Protein AF-A0A8H6F5V2-F1 (afdb_monomer)

Structure (mmCIF, N/CA/C/O backbone):
data_AF-A0A8H6F5V2-F1
#
_entry.id   AF-A0A8H6F5V2-F1
#
loop_
_atom_site.group_PDB
_atom_site.id
_atom_site.type_symbol
_atom_site.label_atom_id
_atom_site.label_alt_id
_atom_site.label_comp_id
_atom_site.label_asym_id
_atom_site.label_entity_id
_atom_site.label_seq_id
_atom_site.pdbx_PDB_ins_code
_atom_site.Cartn_x
_atom_site.Cartn_y
_atom_site.Cartn_z
_atom_site.occupancy
_atom_site.B_iso_or_equiv
_atom_site.auth_seq_id
_atom_site.auth_comp_id
_atom_site.auth_asym_id
_atom_site.auth_atom_id
_atom_site.pdbx_PDB_model_num
ATOM 1 N N . MET A 1 1 ? 11.337 -7.082 -2.410 1.00 86.06 1 MET A N 1
ATOM 2 C CA . MET A 1 1 ? 10.310 -6.007 -2.318 1.00 86.06 1 MET A CA 1
ATOM 3 C C . MET A 1 1 ? 10.690 -4.801 -1.444 1.00 86.06 1 MET A C 1
ATOM 5 O O . MET A 1 1 ? 10.497 -3.687 -1.903 1.00 86.06 1 MET A O 1
ATOM 9 N N . ALA A 1 2 ? 11.234 -4.962 -0.224 1.00 89.88 2 ALA A N 1
ATOM 10 C CA . ALA A 1 2 ? 11.573 -3.828 0.669 1.00 89.88 2 ALA A CA 1
ATOM 11 C C . ALA A 1 2 ? 12.719 -2.910 0.184 1.00 89.88 2 ALA A C 1
ATOM 13 O O . ALA A 1 2 ? 12.943 -1.829 0.729 1.00 89.88 2 ALA A O 1
ATOM 14 N N . HIS A 1 3 ? 13.451 -3.350 -0.833 1.00 90.44 3 HIS A N 1
ATOM 15 C CA . HIS A 1 3 ? 14.451 -2.574 -1.552 1.00 90.44 3 HIS A CA 1
ATOM 16 C C . HIS A 1 3 ? 14.015 -2.488 -3.020 1.00 90.44 3 HIS A C 1
ATOM 18 O O . HIS A 1 3 ? 13.470 -3.461 -3.547 1.00 90.44 3 HIS A O 1
ATOM 24 N N . GLY A 1 4 ? 14.237 -1.338 -3.662 1.00 91.69 4 GLY A N 1
ATOM 25 C CA . GLY A 1 4 ? 13.823 -1.073 -5.044 1.00 91.69 4 GLY A CA 1
ATOM 26 C C . GLY A 1 4 ? 12.920 0.162 -5.181 1.00 91.69 4 GLY A C 1
ATOM 27 O O . GLY A 1 4 ? 12.676 0.846 -4.185 1.00 91.69 4 GLY A O 1
ATOM 28 N N . PRO A 1 5 ? 12.425 0.455 -6.399 1.00 95.94 5 PRO A N 1
ATOM 29 C CA . PRO A 1 5 ? 11.700 1.694 -6.711 1.00 95.94 5 PRO A CA 1
ATOM 30 C C . PRO A 1 5 ? 10.383 1.891 -5.942 1.00 95.94 5 PRO A C 1
ATOM 32 O O . PRO A 1 5 ? 9.956 3.027 -5.791 1.00 95.94 5 PRO A O 1
ATOM 35 N N . CYS A 1 6 ? 9.781 0.817 -5.424 1.00 96.44 6 CYS A N 1
ATOM 36 C CA . CYS A 1 6 ? 8.571 0.827 -4.588 1.00 96.44 6 CYS A CA 1
ATOM 37 C C . CYS A 1 6 ? 8.821 0.361 -3.144 1.00 96.44 6 CYS A C 1
ATOM 39 O O . CYS A 1 6 ? 7.908 -0.104 -2.455 1.00 96.44 6 CYS A O 1
ATOM 41 N N . GLY A 1 7 ? 10.083 0.376 -2.699 1.00 95.56 7 GLY A N 1
ATOM 42 C CA . GLY A 1 7 ? 10.465 -0.140 -1.385 1.00 95.56 7 GLY A CA 1
ATOM 43 C C . GLY A 1 7 ? 9.855 0.649 -0.226 1.00 95.56 7 GLY A C 1
ATOM 44 O O . GLY A 1 7 ? 9.559 0.066 0.814 1.00 95.56 7 GLY A O 1
ATOM 45 N N . GLU A 1 8 ? 9.629 1.950 -0.404 1.00 97.94 8 GLU A N 1
ATOM 46 C CA . GLU A 1 8 ? 9.026 2.803 0.625 1.00 97.94 8 GLU A CA 1
ATOM 47 C C . GLU A 1 8 ? 7.528 2.519 0.778 1.00 97.94 8 GLU A C 1
ATOM 49 O O . GLU A 1 8 ? 7.067 2.271 1.892 1.00 97.94 8 GLU A O 1
ATOM 54 N N . GLU A 1 9 ? 6.782 2.409 -0.325 1.00 96.69 9 GLU A N 1
ATOM 55 C CA . GLU A 1 9 ? 5.370 2.016 -0.306 1.00 96.69 9 GLU A CA 1
ATOM 56 C C . GLU A 1 9 ? 5.186 0.623 0.306 1.00 96.69 9 GLU A C 1
ATOM 58 O O . GLU A 1 9 ? 4.252 0.402 1.082 1.00 96.69 9 GLU A O 1
ATOM 63 N N . PHE A 1 10 ? 6.104 -0.304 0.009 1.00 95.94 10 PHE A N 1
ATOM 64 C CA . PHE A 1 10 ? 6.113 -1.630 0.621 1.00 95.94 10 PHE A CA 1
ATOM 65 C C . PHE A 1 10 ? 6.324 -1.565 2.134 1.00 95.94 10 PHE A C 1
ATOM 67 O O . PHE A 1 10 ? 5.550 -2.156 2.888 1.00 95.94 10 PHE A O 1
ATOM 74 N N . LYS A 1 11 ? 7.349 -0.843 2.604 1.00 97.25 11 LYS A N 1
ATOM 75 C CA . LYS A 1 11 ? 7.623 -0.709 4.043 1.00 97.25 11 LYS A CA 1
ATOM 76 C C . LYS A 1 11 ? 6.457 -0.058 4.772 1.00 97.25 11 LYS A C 1
ATOM 78 O O . LYS A 1 11 ? 6.108 -0.505 5.863 1.00 97.25 11 LYS A O 1
ATOM 83 N N . GLU A 1 12 ? 5.846 0.971 4.194 1.00 97.50 12 GLU A N 1
ATOM 84 C CA . GLU A 1 12 ? 4.686 1.628 4.792 1.00 97.50 12 GLU A CA 1
ATOM 85 C C . GLU A 1 12 ? 3.489 0.688 4.927 1.00 97.50 12 GLU A C 1
ATOM 87 O O . GLU A 1 12 ? 2.886 0.614 5.998 1.00 97.50 12 GLU A O 1
ATOM 92 N N . ALA A 1 13 ? 3.137 -0.032 3.860 1.00 96.62 13 ALA A N 1
ATOM 93 C CA . ALA A 1 13 ? 2.025 -0.976 3.885 1.00 96.62 13 ALA A CA 1
ATOM 94 C C . ALA A 1 13 ? 2.291 -2.132 4.859 1.00 96.62 13 ALA A C 1
ATOM 96 O O . ALA A 1 13 ? 1.449 -2.445 5.702 1.00 96.62 13 ALA A O 1
ATOM 97 N N . PHE A 1 14 ? 3.488 -2.717 4.799 1.00 96.19 14 PHE A N 1
ATOM 98 C CA . PHE A 1 14 ? 3.853 -3.866 5.618 1.00 96.19 14 PHE A CA 1
ATOM 99 C C . PHE A 1 14 ? 3.987 -3.510 7.102 1.00 96.19 14 PHE A C 1
ATOM 101 O O . PHE A 1 14 ? 3.491 -4.242 7.953 1.00 96.19 14 PHE A O 1
ATOM 108 N N . SER A 1 15 ? 4.597 -2.368 7.434 1.00 96.94 15 SER A N 1
ATOM 109 C CA . SER A 1 15 ? 4.667 -1.908 8.827 1.00 96.94 15 SER A CA 1
ATOM 110 C C . SER A 1 15 ? 3.282 -1.602 9.391 1.00 96.94 15 SER A C 1
ATOM 112 O O . SER A 1 15 ? 2.996 -2.014 10.512 1.00 96.94 15 SER A O 1
ATOM 114 N N . CYS A 1 16 ? 2.398 -0.972 8.609 1.00 97.12 16 CYS A N 1
ATOM 115 C CA . CYS A 1 16 ? 1.007 -0.777 9.010 1.00 97.12 16 CYS A CA 1
ATOM 116 C C . CYS A 1 16 ? 0.339 -2.115 9.344 1.00 97.12 16 CYS A C 1
ATOM 118 O O . CYS A 1 16 ? -0.220 -2.266 10.423 1.00 97.12 16 CYS A O 1
ATOM 120 N N . PHE A 1 17 ? 0.460 -3.113 8.464 1.00 96.19 17 PHE A N 1
ATOM 121 C CA . PHE A 1 17 ? -0.117 -4.436 8.697 1.00 96.19 17 PHE A CA 1
ATOM 122 C C . PHE A 1 17 ? 0.435 -5.121 9.955 1.00 96.19 17 PHE A C 1
ATOM 124 O O . PHE A 1 17 ? -0.339 -5.628 10.766 1.00 96.19 17 PHE A O 1
ATOM 131 N N . VAL A 1 18 ? 1.759 -5.107 10.152 1.00 96.50 18 VAL A N 1
ATOM 132 C CA . VAL A 1 18 ? 2.408 -5.718 11.327 1.00 96.50 18 VAL A CA 1
ATOM 133 C C . VAL A 1 18 ? 1.906 -5.093 12.631 1.00 96.50 18 VAL A C 1
ATOM 135 O O . VAL A 1 18 ? 1.667 -5.818 13.599 1.00 96.50 18 VAL A O 1
ATOM 138 N N . PHE A 1 19 ? 1.710 -3.773 12.652 1.00 95.69 19 PHE A N 1
ATOM 139 C CA . PHE A 1 19 ? 1.246 -3.040 13.832 1.00 95.69 19 PHE A CA 1
ATOM 140 C C . PHE A 1 19 ? -0.277 -2.897 13.931 1.00 95.69 19 PHE A C 1
ATOM 142 O O . PHE A 1 19 ? -0.764 -2.366 14.924 1.00 95.69 19 PHE A O 1
ATOM 149 N N . SER A 1 20 ? -1.036 -3.376 12.945 1.00 93.62 20 SER A N 1
ATOM 150 C CA . SER A 1 20 ? -2.491 -3.290 12.963 1.00 93.62 20 SER A CA 1
ATOM 151 C C . SER A 1 20 ? -3.074 -4.183 14.062 1.00 93.62 20 SER A C 1
ATOM 153 O O . SER A 1 20 ? -2.810 -5.389 14.131 1.00 93.62 20 SER A O 1
ATOM 155 N N . GLU A 1 21 ? -3.877 -3.578 14.931 1.00 92.38 21 GLU A N 1
ATOM 156 C CA . GLU A 1 21 ? -4.615 -4.251 16.008 1.00 92.38 21 GLU A CA 1
ATOM 157 C C . GLU A 1 21 ? -6.084 -4.495 15.637 1.00 92.38 21 GLU A C 1
ATOM 159 O O . GLU A 1 21 ? -6.862 -4.970 16.461 1.00 92.38 21 GLU A O 1
ATOM 164 N N . THR A 1 22 ? -6.480 -4.161 14.406 1.00 87.06 22 THR A N 1
ATOM 165 C CA . THR A 1 22 ? -7.841 -4.399 13.930 1.00 87.06 22 THR A CA 1
ATOM 166 C C . THR A 1 22 ? -8.072 -5.891 13.693 1.00 87.06 22 THR A C 1
ATOM 168 O O . THR A 1 22 ? -7.148 -6.646 13.387 1.00 87.06 22 THR A O 1
ATOM 171 N N . GLU A 1 23 ? -9.318 -6.327 13.866 1.00 87.75 23 GLU A N 1
ATOM 172 C CA . GLU A 1 23 ? -9.763 -7.666 13.498 1.00 87.75 23 GLU A CA 1
ATOM 173 C C . GLU A 1 23 ? -10.732 -7.511 12.318 1.00 87.75 23 GLU A C 1
ATOM 175 O O . GLU A 1 23 ? -11.813 -6.959 12.513 1.00 87.75 23 GLU A O 1
ATOM 180 N N . PRO A 1 24 ? -10.339 -7.903 11.094 1.00 87.19 24 PRO A N 1
ATOM 181 C CA . PRO A 1 24 ? -9.069 -8.540 10.736 1.00 87.19 24 PRO A CA 1
ATOM 182 C C . PRO A 1 24 ? -7.902 -7.556 10.595 1.00 87.19 24 PRO A C 1
ATOM 184 O O . PRO A 1 24 ? -8.078 -6.388 10.240 1.00 87.19 24 PRO A O 1
ATOM 187 N N . LYS A 1 25 ? -6.687 -8.076 10.797 1.00 88.94 25 LYS A N 1
ATOM 188 C CA . LYS A 1 25 ? -5.456 -7.289 10.704 1.00 88.94 25 LYS A CA 1
ATOM 189 C C . LYS A 1 25 ? -5.328 -6.614 9.346 1.00 88.94 25 LYS A C 1
ATOM 191 O O . LYS A 1 25 ? -5.439 -7.253 8.302 1.00 88.94 25 LYS A O 1
ATOM 196 N N . GLY A 1 26 ? -5.003 -5.329 9.373 1.00 90.44 26 GLY A N 1
ATOM 197 C CA . GLY A 1 26 ? -4.681 -4.548 8.186 1.00 90.44 26 GLY A CA 1
ATOM 198 C C . GLY A 1 26 ? -5.880 -4.020 7.412 1.00 90.44 26 GLY A C 1
ATOM 199 O O . GLY A 1 26 ? -5.666 -3.394 6.371 1.00 90.44 26 GLY A O 1
ATOM 200 N N . ILE A 1 27 ? -7.114 -4.189 7.901 1.00 91.94 27 ILE A N 1
ATOM 201 C CA . ILE A 1 27 ? -8.287 -3.558 7.270 1.00 91.94 27 ILE A CA 1
ATOM 202 C C . ILE A 1 27 ? -8.205 -2.022 7.314 1.00 91.94 27 ILE A C 1
ATOM 204 O O . ILE A 1 27 ? -8.723 -1.328 6.444 1.00 91.94 27 ILE A O 1
ATOM 208 N N . ASP A 1 28 ? -7.473 -1.471 8.278 1.00 94.06 28 ASP A N 1
ATOM 209 C CA . ASP A 1 28 ? -7.129 -0.052 8.374 1.00 94.06 28 ASP A CA 1
ATOM 210 C C . ASP A 1 28 ? -5.967 0.369 7.452 1.00 94.06 28 ASP A C 1
ATOM 212 O O . ASP A 1 28 ? -5.744 1.560 7.234 1.00 94.06 28 ASP A O 1
ATOM 216 N N . CYS A 1 29 ? -5.255 -0.589 6.856 1.00 95.19 29 CYS A N 1
ATOM 217 C CA . CYS A 1 29 ? -4.063 -0.367 6.034 1.00 95.19 29 CYS A CA 1
ATOM 218 C C . CYS A 1 29 ? -4.324 -0.464 4.523 1.00 95.19 29 CYS A C 1
ATOM 220 O O . CYS A 1 29 ? -3.388 -0.286 3.738 1.00 95.19 29 CYS A O 1
ATOM 222 N N . ILE A 1 30 ? -5.566 -0.723 4.093 1.00 93.12 30 ILE A N 1
ATOM 223 C CA . ILE A 1 30 ? -5.925 -0.986 2.686 1.00 93.12 30 ILE A CA 1
ATOM 224 C C . ILE A 1 30 ? -5.384 0.092 1.748 1.00 93.12 30 ILE A C 1
ATOM 226 O O . ILE A 1 30 ? -4.787 -0.227 0.721 1.00 93.12 30 ILE A O 1
ATOM 230 N N . LYS A 1 31 ? -5.467 1.370 2.138 1.00 94.94 31 LYS A N 1
ATOM 231 C CA . LYS A 1 31 ? -4.968 2.454 1.288 1.00 94.94 31 LYS A CA 1
ATOM 232 C C . LYS A 1 31 ? -3.460 2.375 1.025 1.00 94.94 31 LYS A C 1
ATOM 234 O O . LYS A 1 31 ? -2.997 2.714 -0.063 1.00 94.94 31 LYS A O 1
ATOM 239 N N . LYS A 1 32 ? -2.681 1.909 2.003 1.00 95.69 32 LYS A N 1
ATOM 240 C CA . LYS A 1 32 ? -1.231 1.731 1.853 1.00 95.69 32 LYS A CA 1
ATOM 241 C C . LYS A 1 32 ? -0.919 0.562 0.921 1.00 95.69 32 LYS A C 1
ATOM 243 O O . LYS A 1 32 ? -0.057 0.696 0.055 1.00 95.69 32 LYS A O 1
ATOM 248 N N . PHE A 1 33 ? -1.669 -0.534 1.026 1.00 94.56 33 PHE A N 1
ATOM 249 C CA . PHE A 1 33 ? -1.560 -1.658 0.093 1.00 94.56 33 PHE A CA 1
ATOM 250 C C . PHE A 1 33 ? -1.948 -1.273 -1.343 1.00 94.56 33 PHE A C 1
ATOM 252 O O . PHE A 1 33 ? -1.250 -1.657 -2.283 1.00 94.56 33 PHE A O 1
ATOM 259 N N . GLU A 1 34 ? -2.990 -0.457 -1.534 1.00 93.75 34 GLU A N 1
ATOM 260 C CA . GLU A 1 34 ? -3.343 0.092 -2.852 1.00 93.75 34 GLU A CA 1
ATOM 261 C C . GLU A 1 34 ? -2.205 0.922 -3.455 1.00 93.75 34 GLU A C 1
ATOM 263 O O . GLU A 1 34 ? -1.893 0.775 -4.640 1.00 93.75 34 GLU A O 1
ATOM 268 N N . ASN A 1 35 ? -1.569 1.782 -2.653 1.00 95.81 35 ASN A N 1
ATOM 269 C CA . ASN A 1 35 ? -0.448 2.610 -3.100 1.00 95.81 35 ASN A CA 1
ATOM 270 C C . ASN A 1 35 ? 0.751 1.746 -3.511 1.00 95.81 35 ASN A C 1
ATOM 272 O O . ASN A 1 35 ? 1.333 1.971 -4.574 1.00 95.81 35 ASN A O 1
ATOM 276 N N . MET A 1 36 ? 1.067 0.717 -2.723 1.00 94.50 36 MET A N 1
ATOM 277 C CA . MET A 1 36 ? 2.105 -0.263 -3.044 1.00 94.50 36 MET A CA 1
ATOM 278 C C . MET A 1 36 ? 1.802 -0.998 -4.359 1.00 94.50 36 MET A C 1
ATOM 280 O O . MET A 1 36 ? 2.639 -0.993 -5.263 1.00 94.50 36 MET A O 1
ATOM 284 N N . ARG A 1 37 ? 0.587 -1.547 -4.535 1.00 91.94 37 ARG A N 1
ATOM 285 C CA . ARG A 1 37 ? 0.175 -2.223 -5.786 1.00 91.94 37 ARG A CA 1
ATOM 286 C C . ARG A 1 37 ? 0.217 -1.266 -6.981 1.00 91.94 37 ARG A C 1
ATOM 288 O O . ARG A 1 37 ? 0.672 -1.638 -8.062 1.00 91.94 37 ARG A O 1
ATOM 295 N N . SER A 1 38 ? -0.215 -0.022 -6.790 1.00 93.19 38 SER A N 1
ATOM 296 C CA . SER A 1 38 ? -0.149 1.028 -7.816 1.00 93.19 38 SER A CA 1
ATOM 297 C C . SER A 1 38 ? 1.289 1.411 -8.165 1.00 93.19 38 SER A C 1
ATOM 299 O O . SER A 1 38 ? 1.568 1.792 -9.300 1.00 93.19 38 SER A O 1
ATOM 301 N N . CYS A 1 39 ? 2.221 1.312 -7.216 1.00 94.62 39 CYS A N 1
ATOM 302 C CA . CYS A 1 39 ? 3.640 1.472 -7.491 1.00 94.62 39 CYS A CA 1
ATOM 303 C C . CYS A 1 39 ? 4.179 0.305 -8.326 1.00 94.62 39 CYS A C 1
ATOM 305 O O . CYS A 1 39 ? 4.765 0.551 -9.377 1.00 94.62 39 CYS A O 1
ATOM 307 N N . PHE A 1 40 ? 3.901 -0.949 -7.957 1.00 91.44 40 PHE A N 1
ATOM 308 C CA . PHE A 1 40 ? 4.366 -2.111 -8.729 1.00 91.44 40 PHE A CA 1
ATOM 309 C C . PHE A 1 40 ? 3.893 -2.082 -10.188 1.00 91.44 40 PHE A C 1
ATOM 311 O O . PHE A 1 40 ? 4.688 -2.328 -11.091 1.00 91.44 40 PHE A O 1
ATOM 318 N N . LYS A 1 41 ? 2.644 -1.662 -10.441 1.00 89.56 41 LYS A N 1
ATOM 319 C CA . LYS A 1 41 ? 2.109 -1.480 -11.805 1.00 89.56 41 LYS A CA 1
ATOM 320 C C . LYS A 1 41 ? 2.892 -0.462 -12.651 1.00 89.56 41 LYS A C 1
ATOM 322 O O . LYS A 1 41 ? 2.861 -0.555 -13.873 1.00 89.56 41 LYS A O 1
ATOM 327 N N . ARG A 1 42 ? 3.581 0.505 -12.032 1.00 92.75 42 ARG A N 1
ATOM 328 C CA . ARG A 1 42 ? 4.421 1.497 -12.733 1.00 92.75 42 ARG A CA 1
ATOM 329 C C . ARG A 1 42 ? 5.806 0.958 -13.102 1.00 92.75 42 ARG A C 1
ATOM 331 O O . ARG A 1 42 ? 6.434 1.520 -13.994 1.00 92.75 42 ARG A O 1
ATOM 338 N N . TYR A 1 43 ? 6.267 -0.114 -12.455 1.00 91.44 43 TYR A N 1
ATOM 339 C CA . TYR A 1 43 ? 7.594 -0.704 -12.666 1.00 91.44 43 TYR A CA 1
ATOM 340 C C . TYR A 1 43 ? 7.505 -2.208 -12.984 1.00 91.44 43 TYR A C 1
ATOM 342 O O . TYR A 1 43 ? 8.088 -3.017 -12.259 1.00 91.44 43 TYR A O 1
ATOM 350 N N . PRO A 1 44 ? 6.790 -2.606 -14.055 1.00 86.44 44 PRO A N 1
ATOM 351 C CA . PRO A 1 44 ? 6.602 -4.016 -14.389 1.00 86.44 44 PRO A CA 1
ATOM 352 C C . PRO A 1 44 ? 7.939 -4.738 -14.594 1.00 86.44 44 PRO A C 1
ATOM 354 O O . PRO A 1 44 ? 8.128 -5.801 -14.031 1.00 86.44 44 PRO A O 1
ATOM 357 N N . GLU A 1 45 ? 8.920 -4.126 -15.258 1.00 87.75 45 GLU A N 1
ATOM 358 C CA . GLU A 1 45 ? 10.249 -4.727 -15.486 1.00 87.75 45 GLU A CA 1
ATOM 359 C C . GLU A 1 45 ? 11.019 -5.079 -14.195 1.00 87.75 45 GLU A C 1
ATOM 361 O O . GLU A 1 45 ? 11.932 -5.892 -14.221 1.00 87.75 45 GLU A O 1
ATOM 366 N N . HIS A 1 46 ? 10.684 -4.457 -13.058 1.00 87.31 46 HIS A N 1
ATOM 367 C CA . HIS A 1 46 ? 11.345 -4.719 -11.773 1.00 87.31 46 HIS A CA 1
ATOM 368 C C . HIS A 1 46 ? 10.615 -5.736 -10.900 1.00 87.31 46 HIS A C 1
ATOM 370 O O . HIS A 1 46 ? 11.218 -6.299 -9.990 1.00 87.31 46 HIS A O 1
ATOM 376 N N . TYR A 1 47 ? 9.313 -5.904 -11.118 1.00 85.62 47 TYR A N 1
ATOM 377 C CA . TYR A 1 47 ? 8.448 -6.675 -10.229 1.00 85.62 47 TYR A CA 1
ATOM 378 C C . TYR A 1 47 ? 7.706 -7.797 -10.946 1.00 85.62 47 TYR A C 1
ATOM 380 O O .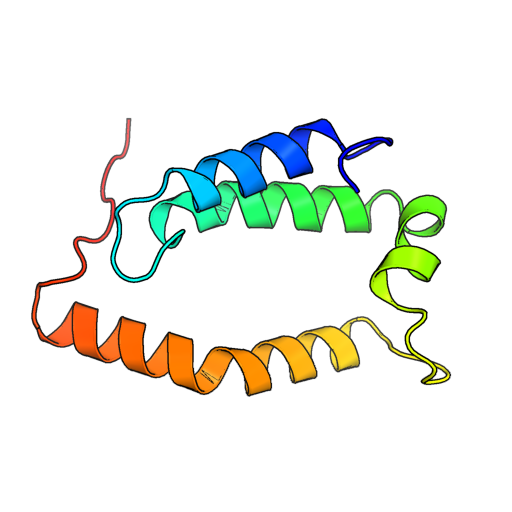 TYR A 1 47 ? 7.024 -8.563 -10.283 1.00 85.62 47 TYR A O 1
ATOM 388 N N . LYS A 1 48 ? 7.808 -7.907 -12.274 1.00 75.19 48 LYS A N 1
ATOM 389 C CA . LYS A 1 48 ? 7.131 -8.951 -13.042 1.00 75.19 48 LYS A CA 1
ATOM 390 C C . LYS A 1 48 ? 7.673 -10.334 -12.683 1.00 75.19 48 LYS A C 1
ATOM 392 O O . LYS A 1 48 ? 6.889 -11.217 -12.383 1.00 75.19 48 LYS A O 1
ATOM 397 N N . ASP A 1 49 ? 8.982 -10.501 -12.600 1.00 70.56 49 ASP A N 1
ATOM 398 C CA . ASP A 1 49 ? 9.535 -11.814 -12.257 1.00 70.56 49 ASP A CA 1
ATOM 399 C C . ASP A 1 49 ? 9.268 -12.125 -10.767 1.00 70.56 49 ASP A C 1
ATOM 401 O O . ASP A 1 49 ? 8.697 -13.143 -10.417 1.00 70.56 49 ASP A O 1
ATOM 405 N N . GLU A 1 50 ? 9.492 -11.170 -9.862 1.00 67.06 50 GLU A N 1
ATOM 406 C CA . GLU A 1 50 ? 9.261 -11.368 -8.416 1.00 67.06 50 GLU A CA 1
ATOM 407 C C . GLU A 1 50 ? 7.782 -11.544 -8.002 1.00 67.06 50 GLU A C 1
ATOM 409 O O . GLU A 1 50 ? 7.511 -12.017 -6.899 1.00 67.06 50 GLU A O 1
ATOM 414 N N . LEU A 1 51 ? 6.818 -11.110 -8.825 1.00 66.81 51 LEU A N 1
ATOM 415 C CA . LEU A 1 51 ? 5.380 -11.249 -8.543 1.00 66.81 51 LEU A CA 1
ATOM 416 C C . LEU A 1 51 ? 4.698 -12.353 -9.360 1.00 66.81 51 LEU A C 1
ATOM 418 O O . LEU A 1 51 ? 3.606 -12.762 -8.972 1.00 66.81 51 LEU A O 1
ATOM 422 N N . TYR A 1 52 ? 5.286 -12.786 -10.479 1.00 62.41 52 TYR A N 1
ATOM 423 C CA . TYR A 1 52 ? 4.635 -13.679 -11.445 1.00 62.41 52 TYR A CA 1
ATOM 424 C C . TYR A 1 52 ? 5.490 -14.910 -11.841 1.00 62.41 52 TYR A C 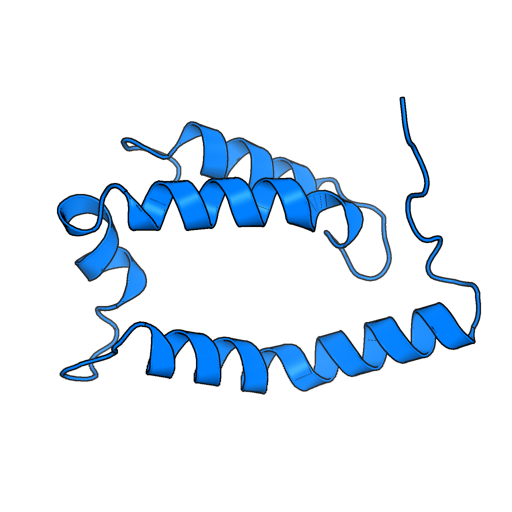1
ATOM 426 O O . TYR A 1 52 ? 5.040 -15.683 -12.678 1.00 62.41 52 TYR A O 1
ATOM 434 N N . ASP A 1 53 ? 6.679 -15.133 -11.257 1.00 52.78 53 ASP A N 1
ATOM 435 C CA . ASP A 1 53 ? 7.587 -16.267 -11.567 1.00 52.78 53 ASP A CA 1
ATOM 436 C C . ASP A 1 53 ? 7.342 -17.535 -10.718 1.00 52.78 53 ASP A C 1
ATOM 438 O O . ASP A 1 53 ? 8.281 -18.231 -10.338 1.00 52.78 53 ASP A O 1
ATOM 442 N N . ASP A 1 54 ? 6.086 -17.873 -10.405 1.00 53.97 54 ASP A N 1
ATOM 443 C CA . ASP A 1 54 ? 5.760 -19.204 -9.860 1.00 53.97 54 ASP A CA 1
ATOM 444 C C . ASP A 1 54 ? 5.236 -20.111 -10.982 1.00 53.97 54 ASP A C 1
ATOM 446 O O . ASP A 1 54 ? 4.055 -20.425 -11.058 1.00 53.97 54 ASP A O 1
ATOM 450 N N . GLY A 1 55 ? 6.122 -20.476 -11.916 1.00 48.06 55 GLY A N 1
ATOM 451 C CA . GLY A 1 55 ? 6.000 -21.667 -12.772 1.00 48.06 55 GLY A CA 1
ATOM 452 C C . GLY A 1 55 ? 4.816 -21.786 -13.746 1.00 48.06 55 GLY A C 1
ATOM 453 O O . GLY A 1 55 ? 4.767 -22.772 -14.483 1.00 48.06 55 GLY A O 1
ATOM 454 N N . GLU A 1 56 ? 3.891 -20.832 -13.799 1.00 48.03 56 GLU A N 1
ATOM 455 C CA . GLU A 1 56 ? 2.796 -20.810 -14.770 1.00 48.03 56 GLU A CA 1
ATOM 456 C C . GLU A 1 56 ? 3.121 -19.824 -15.895 1.00 48.03 56 GLU A C 1
ATOM 458 O O . GLU A 1 56 ? 3.108 -18.603 -15.719 1.00 48.03 56 GLU A O 1
ATOM 463 N N . GLU A 1 57 ? 3.433 -20.375 -17.074 1.00 48.12 57 GLU A N 1
ATOM 464 C CA . GLU A 1 57 ? 3.453 -19.614 -18.321 1.00 48.12 57 GLU A CA 1
ATOM 465 C C . GLU A 1 57 ? 2.178 -18.756 -18.396 1.00 48.12 57 GLU A C 1
ATOM 467 O O . GLU A 1 57 ? 1.067 -19.279 -18.357 1.00 48.12 57 GLU A O 1
ATOM 472 N N . GLU A 1 58 ? 2.352 -17.435 -18.505 1.00 51.28 58 GLU A N 1
ATOM 473 C CA . GLU A 1 58 ? 1.272 -16.460 -18.704 1.00 51.28 58 GLU A CA 1
ATOM 474 C C . GLU A 1 58 ? 0.341 -16.212 -17.492 1.00 51.28 58 GLU A C 1
ATOM 476 O O . GLU A 1 58 ? -0.873 -16.054 -17.657 1.00 51.28 58 GLU A O 1
ATOM 481 N N . ALA A 1 59 ? 0.874 -16.053 -16.272 1.00 54.00 59 ALA A N 1
ATOM 482 C CA . ALA A 1 59 ? 0.122 -15.409 -15.186 1.00 54.00 59 ALA A CA 1
ATOM 483 C C . ALA A 1 59 ? -0.156 -13.926 -15.525 1.00 54.00 59 ALA A C 1
ATOM 485 O O . ALA A 1 59 ? 0.562 -12.998 -15.150 1.00 54.00 59 ALA A O 1
ATOM 486 N N . SER A 1 60 ? -1.217 -13.691 -16.295 1.00 62.34 60 SER A N 1
ATOM 487 C CA . SER A 1 60 ? -1.752 -12.359 -16.565 1.00 62.34 60 SER A CA 1
ATOM 488 C C . SER A 1 60 ? -2.265 -11.737 -15.262 1.00 62.34 60 SER A C 1
ATOM 490 O O . SER A 1 60 ? -2.644 -12.447 -14.332 1.00 62.34 60 SER A O 1
ATO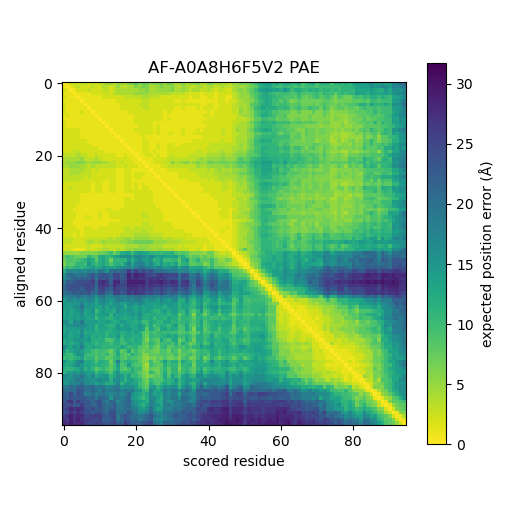M 492 N N . THR A 1 61 ? -2.343 -10.402 -15.181 1.00 63.06 61 THR A N 1
ATOM 493 C CA . THR A 1 61 ? -2.909 -9.712 -14.002 1.00 63.06 61 THR A CA 1
ATOM 494 C C . THR A 1 61 ? -4.286 -10.262 -13.601 1.00 63.06 61 THR A C 1
ATOM 496 O O . THR A 1 61 ? -4.582 -10.293 -12.413 1.00 63.06 61 THR A O 1
ATOM 499 N N . GLU A 1 62 ? -5.087 -10.7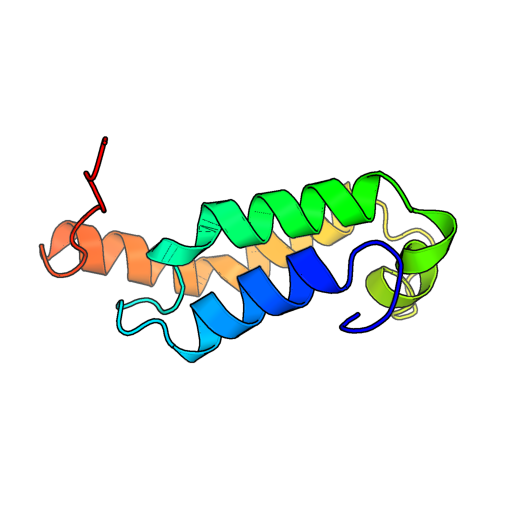48 -14.558 1.00 66.38 62 GLU A N 1
ATOM 500 C CA . GLU A 1 62 ? -6.3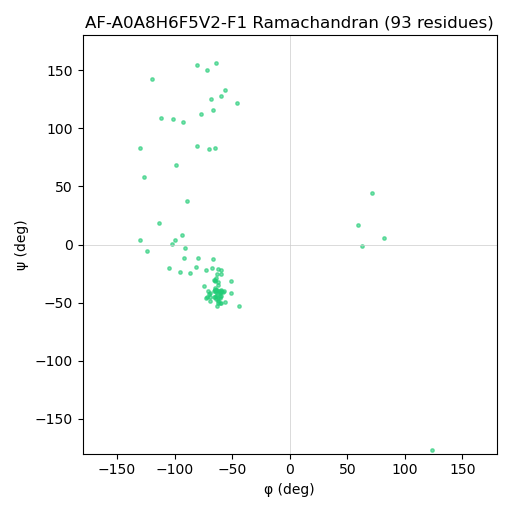74 -11.415 -14.303 1.00 66.38 62 GLU A CA 1
ATOM 501 C C . GLU A 1 62 ? -6.251 -12.726 -13.514 1.00 66.38 62 GLU A C 1
ATOM 503 O O . GLU A 1 62 ? -7.060 -12.968 -12.625 1.00 66.38 62 GLU A O 1
ATOM 508 N N . VAL A 1 63 ? -5.232 -13.548 -13.784 1.00 69.06 63 VAL A N 1
ATOM 509 C CA . VAL A 1 63 ? -5.019 -14.828 -13.087 1.00 69.06 63 VAL A CA 1
ATOM 510 C C . VAL A 1 63 ? -4.613 -14.572 -11.638 1.00 69.06 63 VAL A C 1
ATOM 512 O O . VAL A 1 63 ? -5.196 -15.140 -10.719 1.00 69.06 63 VAL A O 1
ATOM 515 N N . VAL A 1 64 ? -3.687 -13.635 -11.411 1.00 69.56 64 VAL A N 1
ATOM 516 C CA . VAL A 1 64 ? -3.284 -13.241 -10.051 1.00 69.56 64 VAL A CA 1
ATOM 517 C C . VAL A 1 64 ? -4.453 -12.623 -9.288 1.00 69.56 64 VAL A C 1
ATOM 519 O O . VAL A 1 64 ? -4.625 -12.882 -8.101 1.00 69.56 64 VAL A O 1
ATOM 522 N N . GLU A 1 65 ? -5.283 -11.822 -9.954 1.00 70.06 65 GLU A N 1
ATOM 523 C CA . GLU A 1 65 ? -6.468 -11.242 -9.325 1.00 70.06 65 GLU A CA 1
ATOM 524 C C . GLU A 1 65 ? -7.495 -12.318 -8.945 1.00 70.06 65 GLU A C 1
ATOM 526 O O . GLU A 1 65 ? -8.017 -12.271 -7.831 1.00 70.06 65 GLU A O 1
ATOM 531 N N . HIS A 1 66 ? -7.706 -13.328 -9.798 1.00 75.44 66 HIS A N 1
ATOM 532 C CA . HIS A 1 66 ? -8.564 -14.481 -9.506 1.00 75.44 66 HIS A CA 1
ATOM 533 C C . HIS A 1 66 ? -8.058 -15.302 -8.311 1.00 75.44 66 HIS A C 1
ATOM 535 O O . HIS A 1 66 ? -8.825 -15.583 -7.394 1.00 75.44 66 HIS A O 1
ATOM 541 N N . VAL A 1 67 ? -6.760 -15.619 -8.260 1.00 77.00 67 VAL A N 1
ATOM 542 C CA . VAL A 1 67 ? -6.161 -16.380 -7.146 1.00 77.00 67 VAL A CA 1
ATOM 543 C C . VAL A 1 67 ? -6.231 -15.597 -5.831 1.00 77.00 67 VAL A C 1
ATOM 545 O O . VAL A 1 67 ? -6.522 -16.164 -4.776 1.00 77.00 67 VAL A O 1
ATOM 548 N N . VAL A 1 68 ? -6.010 -14.279 -5.864 1.00 77.75 68 V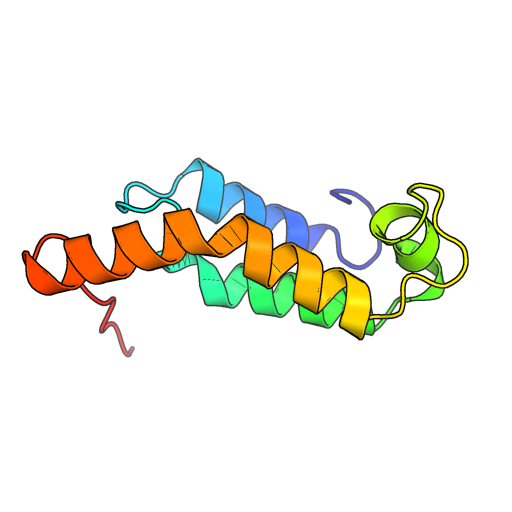AL A N 1
ATOM 549 C CA . VAL A 1 68 ? -6.156 -13.426 -4.671 1.00 77.75 68 VAL A CA 1
ATOM 550 C C . VAL A 1 68 ? -7.611 -13.394 -4.202 1.00 77.75 68 VAL A C 1
ATOM 552 O O . VAL A 1 68 ? -7.858 -13.443 -2.999 1.00 77.75 68 VAL A O 1
ATOM 555 N N . LEU A 1 69 ? -8.576 -13.343 -5.123 1.00 75.56 69 LEU A N 1
ATOM 556 C CA . LEU A 1 69 ? -10.002 -13.404 -4.794 1.00 75.56 69 LEU A CA 1
ATOM 557 C C . LEU A 1 69 ? -10.367 -14.743 -4.137 1.00 75.56 69 LEU A C 1
ATOM 559 O O . LEU A 1 69 ? -10.866 -14.715 -3.017 1.00 75.56 69 LEU A O 1
ATOM 563 N N . GLU A 1 70 ? -10.031 -15.886 -4.744 1.00 80.56 70 GLU A N 1
ATOM 564 C CA . GLU A 1 70 ? -10.327 -17.217 -4.177 1.00 80.56 70 GLU A CA 1
ATOM 565 C C . GLU A 1 70 ? -9.660 -17.434 -2.810 1.00 80.56 70 GLU A C 1
ATOM 567 O O . GLU A 1 70 ? -10.281 -17.902 -1.859 1.00 80.56 70 GLU A O 1
ATOM 572 N N . THR A 1 71 ? -8.390 -17.051 -2.656 1.00 78.56 71 THR A N 1
ATOM 573 C CA . THR A 1 71 ? -7.676 -17.240 -1.378 1.00 78.56 71 THR A CA 1
ATOM 574 C C . THR A 1 71 ? -8.136 -16.284 -0.277 1.00 78.56 71 THR A C 1
ATOM 576 O O . THR A 1 71 ? -7.954 -16.581 0.907 1.00 78.56 71 THR A O 1
ATOM 579 N N . SER A 1 72 ? -8.741 -15.148 -0.640 1.00 81.75 72 SER A N 1
ATOM 580 C CA . SER A 1 72 ? -9.264 -14.172 0.320 1.00 81.75 72 SER A CA 1
ATOM 581 C C . SER A 1 72 ? -10.728 -14.389 0.701 1.00 81.75 72 SER A C 1
ATOM 583 O O . SER A 1 72 ? -11.140 -13.816 1.708 1.00 81.75 72 SER A O 1
ATOM 585 N N . GLU A 1 73 ? -11.488 -15.252 0.014 1.00 84.31 73 GLU A N 1
ATOM 586 C CA . GLU A 1 73 ? -12.878 -15.606 0.368 1.00 84.31 73 GLU A CA 1
ATOM 587 C C . GLU A 1 73 ? -13.100 -15.873 1.871 1.00 84.31 73 GLU A C 1
ATOM 589 O O . GLU A 1 73 ? -13.942 -15.196 2.469 1.00 84.31 73 GLU A O 1
ATOM 594 N N . PRO A 1 74 ? -12.334 -16.754 2.551 1.00 81.62 74 PRO A N 1
ATOM 595 C CA . PRO A 1 74 ? -12.543 -16.999 3.980 1.00 81.62 74 PRO A CA 1
ATOM 596 C C . PRO A 1 74 ? -12.249 -15.768 4.851 1.00 81.62 74 PRO A C 1
ATOM 598 O O . PRO A 1 74 ? -12.868 -15.588 5.899 1.00 81.62 74 PRO A O 1
ATOM 601 N N . ALA A 1 75 ? -11.322 -14.901 4.436 1.00 78.69 75 ALA A N 1
ATOM 602 C CA . ALA A 1 75 ? -11.037 -13.653 5.141 1.00 78.69 75 ALA A CA 1
ATOM 603 C C . ALA A 1 75 ? -12.146 -12.612 4.915 1.00 78.69 75 ALA A C 1
ATOM 605 O O . ALA A 1 75 ? -12.497 -11.881 5.842 1.00 78.69 75 ALA A O 1
ATOM 606 N N . ILE A 1 76 ? -12.736 -12.572 3.716 1.00 83.25 76 ILE A N 1
ATOM 607 C CA . ILE A 1 76 ? -13.885 -11.720 3.384 1.00 83.25 76 ILE A CA 1
ATOM 608 C C . ILE A 1 76 ? -15.104 -12.132 4.216 1.00 83.25 76 ILE A C 1
ATOM 610 O O . ILE A 1 76 ? -15.738 -11.268 4.821 1.00 83.25 76 ILE A O 1
ATOM 614 N N . GLU A 1 77 ? -15.392 -13.429 4.347 1.00 83.50 77 GLU A N 1
ATOM 615 C CA . GLU A 1 77 ? -16.488 -13.901 5.205 1.00 83.50 77 GLU A CA 1
ATOM 616 C C . GLU A 1 77 ? -16.297 -13.492 6.672 1.00 83.50 77 GLU A C 1
ATOM 618 O O . GLU A 1 77 ? -17.251 -13.061 7.326 1.00 83.50 77 GLU A O 1
ATOM 623 N N . GLN A 1 78 ? -15.068 -13.568 7.191 1.00 78.44 78 GLN A N 1
ATOM 624 C CA . GLN A 1 78 ? -14.757 -13.121 8.553 1.00 78.44 78 GLN A CA 1
ATOM 625 C C . GLN A 1 78 ? -14.941 -11.607 8.724 1.00 78.44 78 GLN A C 1
ATOM 627 O O . GLN A 1 78 ? -15.460 -11.168 9.752 1.00 78.44 78 GLN A O 1
ATOM 632 N N . ILE A 1 79 ? -14.588 -10.806 7.712 1.00 77.88 79 ILE A N 1
ATOM 633 C CA . ILE A 1 79 ? -14.867 -9.362 7.693 1.00 77.88 79 ILE A CA 1
ATOM 634 C C . ILE A 1 79 ? -16.370 -9.115 7.754 1.00 77.88 79 ILE A C 1
ATOM 636 O O . ILE A 1 79 ? -16.836 -8.339 8.587 1.00 77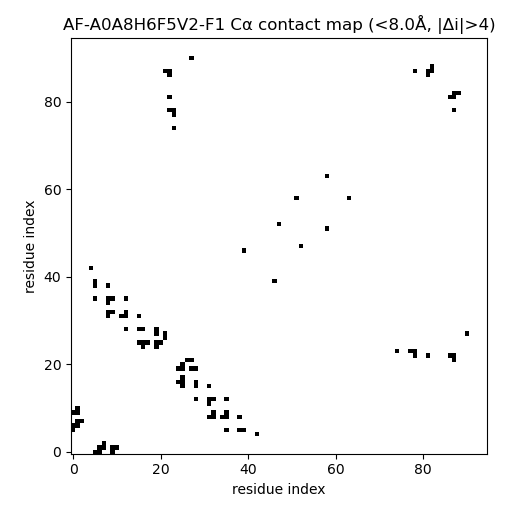.88 79 ILE A O 1
ATOM 640 N N . GLU A 1 80 ? -17.144 -9.779 6.897 1.00 82.06 80 GLU A N 1
ATOM 641 C CA . GLU A 1 80 ? -18.594 -9.603 6.851 1.00 82.06 80 GLU A CA 1
ATOM 642 C C . GLU A 1 80 ? -19.273 -9.996 8.165 1.00 82.06 80 GLU A C 1
ATOM 644 O O . GLU A 1 80 ? -20.207 -9.321 8.603 1.00 82.06 80 GLU A O 1
ATOM 649 N N . GLN A 1 81 ? -18.821 -11.077 8.800 1.00 79.00 81 GLN A N 1
ATOM 650 C CA . GLN A 1 81 ? -19.310 -11.500 10.112 1.00 79.00 81 GLN A CA 1
ATOM 651 C C . GLN A 1 81 ? -18.943 -10.475 11.192 1.00 79.00 81 GLN A C 1
ATOM 653 O O . GLN A 1 81 ? -19.818 -10.045 11.942 1.00 79.00 81 GLN A O 1
ATOM 658 N N . GLY A 1 82 ? -17.699 -9.991 11.207 1.00 71.31 82 GLY A N 1
ATOM 659 C CA . GLY A 1 82 ? -17.254 -8.962 12.147 1.00 71.31 82 GLY A CA 1
ATOM 660 C C . GLY A 1 82 ? -17.989 -7.621 11.994 1.00 71.31 82 GLY A C 1
ATOM 661 O O . GLY A 1 82 ? -18.228 -6.937 12.992 1.00 71.31 82 GLY A O 1
ATOM 662 N N . ILE A 1 83 ? -18.400 -7.258 10.773 1.00 74.00 83 ILE A N 1
ATOM 663 C CA . ILE A 1 83 ? -19.250 -6.084 10.507 1.00 74.00 83 ILE A CA 1
ATOM 664 C C . ILE A 1 83 ? -20.676 -6.314 11.031 1.00 74.00 83 ILE A C 1
ATOM 666 O O . ILE A 1 83 ? -21.249 -5.418 11.649 1.00 74.00 83 ILE A O 1
ATOM 670 N N . LYS A 1 84 ? -21.252 -7.508 10.823 1.00 75.75 84 LYS A N 1
ATOM 671 C CA . LYS A 1 84 ? -22.603 -7.864 11.307 1.00 75.75 84 LYS A CA 1
ATOM 672 C C . LYS A 1 84 ? -22.694 -7.880 12.838 1.00 75.75 84 LYS A C 1
ATOM 674 O O . LYS A 1 84 ? -23.764 -7.619 13.380 1.00 75.75 84 LYS A O 1
ATOM 679 N N . GLU A 1 85 ? -21.589 -8.167 13.524 1.00 72.38 85 GLU A N 1
ATOM 680 C CA . GLU A 1 85 ? -21.504 -8.227 14.989 1.00 72.38 85 GLU A CA 1
ATOM 681 C C . GLU A 1 85 ? -21.047 -6.910 15.662 1.00 72.38 85 GLU A C 1
ATOM 683 O O . GLU A 1 85 ? -20.806 -6.908 16.869 1.00 72.38 85 GLU A O 1
ATOM 688 N N . ASP A 1 86 ? -20.921 -5.794 14.924 1.00 63.72 86 ASP A N 1
ATOM 689 C CA . ASP A 1 86 ? -20.432 -4.481 15.421 1.00 63.72 86 ASP A CA 1
ATOM 690 C C . ASP A 1 86 ? -18.996 -4.522 16.007 1.00 63.72 86 ASP A C 1
ATOM 692 O O . ASP A 1 86 ? -18.554 -3.626 16.728 1.00 63.72 86 ASP A O 1
ATOM 696 N N . LYS A 1 87 ? -18.228 -5.578 15.704 1.00 59.19 87 LYS A N 1
ATOM 697 C CA . LYS A 1 87 ? -16.845 -5.756 16.184 1.00 59.19 87 LYS A CA 1
ATOM 698 C C . LYS A 1 87 ? -15.812 -5.085 15.287 1.00 59.19 87 LYS A C 1
ATOM 700 O O . LYS A 1 87 ? -14.742 -4.703 15.757 1.00 59.19 87 LYS A O 1
ATOM 705 N N . VAL A 1 88 ? -16.148 -4.896 14.015 1.00 58.69 88 VAL A N 1
ATOM 706 C CA . VAL A 1 88 ? -15.344 -4.145 13.050 1.00 58.69 88 VAL A CA 1
ATOM 707 C C . VAL A 1 88 ? -15.832 -2.700 13.057 1.00 58.69 88 VAL A C 1
ATOM 709 O O . VAL A 1 88 ? -16.889 -2.399 12.508 1.00 58.69 88 VAL A O 1
ATOM 712 N N . LYS A 1 89 ? -15.075 -1.777 13.663 1.00 51.97 89 LYS A N 1
ATOM 713 C CA . LYS A 1 89 ? -15.366 -0.341 13.523 1.00 51.97 89 LYS A CA 1
ATOM 714 C C . LYS A 1 89 ? -14.872 0.134 12.153 1.00 51.97 89 LYS A C 1
ATOM 716 O O . LYS A 1 89 ? -13.655 0.172 11.958 1.00 51.97 89 LYS A O 1
ATOM 721 N N . PRO A 1 90 ? -15.754 0.524 11.211 1.00 51.75 90 PRO A N 1
ATOM 722 C CA . PRO A 1 90 ? -15.308 1.175 9.989 1.00 51.75 90 PRO A CA 1
ATOM 723 C C . PRO A 1 90 ? -14.563 2.450 10.381 1.00 51.75 90 PRO A C 1
ATOM 725 O O . PRO A 1 90 ? -15.066 3.263 11.159 1.00 51.75 90 PRO A O 1
ATOM 728 N N . ASN A 1 91 ? -13.343 2.618 9.874 1.00 54.03 91 ASN A N 1
ATOM 729 C CA . ASN A 1 91 ? -12.559 3.823 10.108 1.00 54.03 91 ASN A CA 1
ATOM 730 C C . ASN A 1 91 ? -13.199 4.991 9.337 1.00 54.03 91 ASN A C 1
ATOM 732 O O . ASN A 1 91 ? -12.778 5.354 8.243 1.00 54.03 91 ASN A O 1
ATOM 736 N N . THR A 1 92 ? -14.234 5.606 9.906 1.00 46.28 92 THR A N 1
ATOM 737 C CA . THR A 1 92 ? -14.636 6.966 9.553 1.00 46.28 92 THR A CA 1
ATOM 738 C C . THR A 1 92 ? -13.720 7.922 10.306 1.00 46.28 92 THR A C 1
ATOM 740 O O . THR A 1 92 ? -14.050 8.394 11.396 1.00 46.28 92 THR A O 1
ATOM 743 N N . LYS A 1 93 ? -12.547 8.207 9.744 1.00 42.66 93 LYS A N 1
ATOM 744 C CA . LYS A 1 93 ? -11.794 9.404 10.120 1.00 42.66 93 LYS A CA 1
ATOM 745 C C . LYS A 1 93 ? -11.382 10.148 8.859 1.00 42.66 93 LYS A C 1
ATOM 747 O O . LYS A 1 93 ? -10.309 9.957 8.307 1.00 42.66 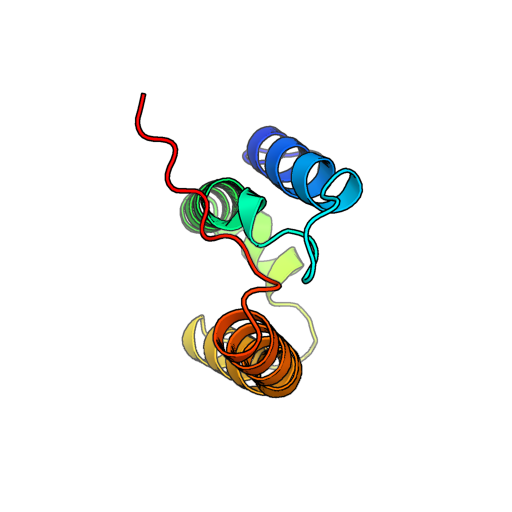93 LYS A O 1
ATOM 752 N N . SER A 1 94 ? -12.346 10.936 8.395 1.00 41.28 94 SER A N 1
ATOM 753 C CA . SER A 1 94 ? -12.106 12.156 7.641 1.00 41.28 94 SER A CA 1
ATOM 754 C C . SER A 1 94 ? -11.430 13.142 8.594 1.00 41.28 94 SER A C 1
ATOM 756 O O . SER A 1 94 ? -12.047 13.506 9.593 1.00 41.28 94 SER A O 1
ATOM 758 N N . ASP A 1 95 ? -10.191 13.519 8.305 1.00 35.84 95 ASP A N 1
ATOM 759 C CA . ASP A 1 95 ? -9.673 14.881 8.491 1.00 35.84 95 ASP A CA 1
ATOM 760 C C . ASP A 1 95 ? -8.556 15.111 7.464 1.00 35.84 95 ASP A C 1
ATOM 762 O O . ASP A 1 95 ? -7.598 14.300 7.453 1.00 35.84 95 ASP A O 1
#

Foldseek 3Di:
DCDDPLNVLVCQLVVQQVPAPFVVGSPVSVVSVVVSVVRCVVCCVVCVCVPPVPPDDDPDPVNVVVVCVVVCVVVVVSVVVCVVVVNGDDPPDDD

pLDDT: mean 79.4, std 16.55, range [35.84, 97.94]

Secondary structure (DSSP, 8-state):
--SSTTHHHHHHHHHHHHH--SSSTTGGGHHHHHHHHHHHHH-HHHHHHHHH-SS-TT--HHHHHHHHHHHHHHHHHHHHHHHHTT-S-------

Radius of gyration: 15.45 Å; Cα contacts (8 Å, |Δi|>4): 56; chains: 1; bounding box: 37×36×35 Å

Nearest PDB structures (foldseek):
  2zxt-assembly1_A  TM=9.378E-01  e=3.217E-05  Escherichia coli K-12
  3a3c-assembly1_A  TM=9.330E-01  e=1.050E-04  Escherichia coli K-12

Organism: Candida albicans (NCBI:txid5476)

Mean predicted aligned error: 9.78 Å

Sequence (95 aa):
MAHGPCGEEFKEAFSCFVFSETEPKGIDCIKKFENMRSCFKRYPEHYKDELYDDGEEEASTEVVEHVVLETSEPAIEQIEQGIKEDKVKPNTKSD

Solvent-accessible surface area (backbone atoms only — not comparable to full-atom values): 5616 Å² total; per-residue (Å²): 104,73,66,66,99,46,10,65,40,38,47,54,23,50,51,41,34,75,68,37,84,50,69,57,66,25,72,91,28,50,68,37,45,51,51,26,53,56,39,44,70,74,40,46,94,78,37,44,61,85,74,46,65,78,89,48,90,80,63,44,73,67,52,55,51,49,53,52,50,65,72,37,45,70,58,50,52,52,45,54,50,29,48,75,68,69,68,37,75,78,87,84,72,89,128

InterPro domains:
  IPR010625 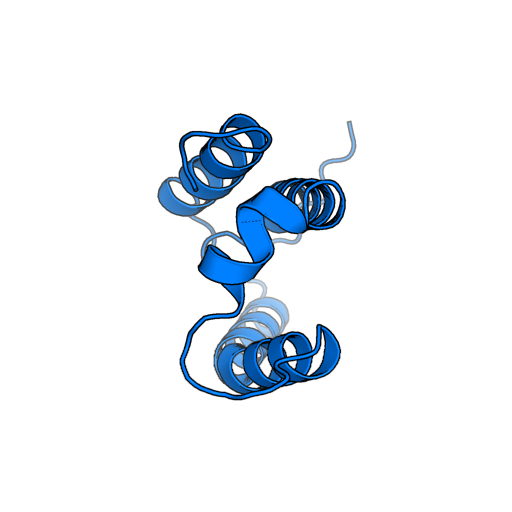CHCH [PF06747] (6-42)
  IPR039289 Mitochondrial intermembrane space import and assembly protein 40 [PTHR21622] (1-79)